Protein AF-A0A644ZAE8-F1 (afdb_monomer)

Foldseek 3Di:
DVVVVVCCVPPNVPDDDDDDDAAAAPVVCVPPPPGDHDHPVVVVVVVVVVVVCVVVDPDDDPDDPDDDD

Mean predicted aligned error: 4.71 Å

Secondary structure (DSSP, 8-state):
-HHHHHHHHHT-TT---------B-GGGSTT-TT--B--HHHHHHHHHHHHHHHHH-SS----------

Structure (mmCIF, N/CA/C/O backbone):
data_AF-A0A644ZAE8-F1
#
_entry.id   AF-A0A644ZAE8-F1
#
loop_
_atom_site.group_PDB
_atom_site.id
_atom_site.type_symbol
_atom_site.label_atom_id
_atom_site.label_alt_id
_atom_site.label_comp_id
_atom_site.label_asym_id
_atom_site.label_entity_id
_atom_site.label_seq_id
_atom_site.pdbx_PDB_ins_code
_atom_site.Cartn_x
_atom_site.Cartn_y
_atom_site.Cartn_z
_atom_site.occupancy
_atom_site.B_iso_or_equiv
_atom_site.auth_seq_id
_atom_site.auth_comp_id
_atom_site.auth_asym_id
_atom_site.auth_atom_id
_atom_site.pdbx_PDB_model_num
ATOM 1 N N . MET A 1 1 ? 4.169 7.608 7.656 1.00 89.75 1 MET A N 1
ATOM 2 C CA . MET A 1 1 ? 3.654 6.586 8.597 1.00 89.75 1 MET A CA 1
ATOM 3 C C . MET A 1 1 ? 3.593 7.099 10.038 1.00 89.75 1 MET A C 1
ATOM 5 O O . MET A 1 1 ? 2.493 7.172 10.563 1.00 89.75 1 MET A O 1
ATOM 9 N N . TYR A 1 2 ? 4.711 7.495 10.666 1.00 94.50 2 TYR A N 1
ATOM 10 C CA . TYR A 1 2 ? 4.753 7.845 12.101 1.00 94.50 2 TYR A CA 1
ATOM 11 C C . TYR A 1 2 ? 3.686 8.861 12.553 1.00 94.50 2 TYR A C 1
ATOM 13 O O . TYR A 1 2 ? 2.894 8.559 13.437 1.00 94.50 2 TYR A O 1
ATOM 21 N N . GLY A 1 3 ? 3.606 10.032 11.910 1.00 95.38 3 GLY A N 1
ATOM 22 C CA . GLY A 1 3 ? 2.646 11.073 12.307 1.00 95.38 3 GLY A CA 1
ATOM 23 C C . GLY A 1 3 ? 1.178 10.644 12.198 1.00 95.38 3 GLY A C 1
ATOM 24 O O . GLY A 1 3 ? 0.376 10.995 13.056 1.00 95.38 3 GLY A O 1
ATOM 25 N N . LEU A 1 4 ? 0.834 9.830 11.191 1.00 93.94 4 LEU A N 1
ATOM 26 C CA . LEU A 1 4 ? -0.514 9.270 11.050 1.00 93.94 4 LEU A CA 1
ATOM 27 C C . LEU A 1 4 ? -0.856 8.392 12.257 1.00 93.94 4 LEU A C 1
ATOM 29 O O . LEU A 1 4 ? -1.885 8.608 12.887 1.00 93.94 4 LEU A O 1
ATOM 33 N N . LEU A 1 5 ? 0.030 7.454 12.601 1.00 94.38 5 LEU A N 1
ATOM 34 C CA . LEU A 1 5 ? -0.203 6.526 13.709 1.00 94.38 5 LEU A CA 1
ATOM 35 C C . LEU A 1 5 ? -0.187 7.223 15.076 1.00 94.38 5 LEU A C 1
ATOM 37 O O . LEU A 1 5 ? -0.931 6.849 15.979 1.00 94.38 5 LEU A O 1
ATOM 41 N N . TYR A 1 6 ? 0.610 8.282 15.219 1.00 96.44 6 TYR A N 1
ATOM 42 C CA . TYR A 1 6 ? 0.564 9.136 16.402 1.00 96.44 6 TYR A CA 1
ATOM 43 C C . TYR A 1 6 ? -0.809 9.807 16.558 1.00 96.44 6 TYR A C 1
ATOM 45 O O . TYR A 1 6 ? -1.377 9.826 17.646 1.00 96.44 6 TYR A O 1
ATOM 53 N N . LEU A 1 7 ? -1.383 10.336 15.475 1.00 95.62 7 LEU A N 1
ATOM 54 C CA . LEU A 1 7 ? -2.695 10.986 15.522 1.00 95.62 7 LEU A CA 1
ATOM 55 C C . LEU A 1 7 ? -3.843 9.998 15.750 1.00 95.62 7 LEU A C 1
ATOM 57 O O . LEU A 1 7 ? -4.793 10.346 16.455 1.00 95.62 7 LEU A O 1
ATOM 61 N N . THR A 1 8 ? -3.767 8.786 15.194 1.00 94.38 8 THR A N 1
ATOM 62 C CA . THR A 1 8 ? -4.756 7.733 15.475 1.00 94.38 8 THR A CA 1
ATOM 63 C C . THR A 1 8 ? -4.712 7.329 16.949 1.00 94.38 8 THR A C 1
ATOM 65 O O . THR A 1 8 ? -5.759 7.182 17.566 1.00 94.38 8 THR A O 1
ATOM 68 N N . ASP A 1 9 ? -3.521 7.260 17.554 1.00 94.31 9 ASP A N 1
ATOM 69 C CA . ASP A 1 9 ? -3.369 6.984 18.990 1.00 94.31 9 ASP A CA 1
ATOM 70 C C . ASP A 1 9 ? -3.889 8.137 19.873 1.00 94.31 9 ASP A C 1
ATOM 72 O O . ASP A 1 9 ? -4.619 7.920 20.845 1.00 94.31 9 ASP A O 1
ATOM 76 N N . LYS A 1 10 ? -3.539 9.388 19.541 1.00 96.38 10 LYS A N 1
ATOM 77 C CA . LYS A 1 10 ? -3.804 10.542 20.419 1.00 96.38 10 LYS A CA 1
ATOM 78 C C . LYS A 1 10 ? -5.162 11.204 20.239 1.00 96.38 10 LYS A C 1
ATOM 80 O O . LYS A 1 10 ? -5.695 11.726 21.215 1.00 96.38 10 LYS A O 1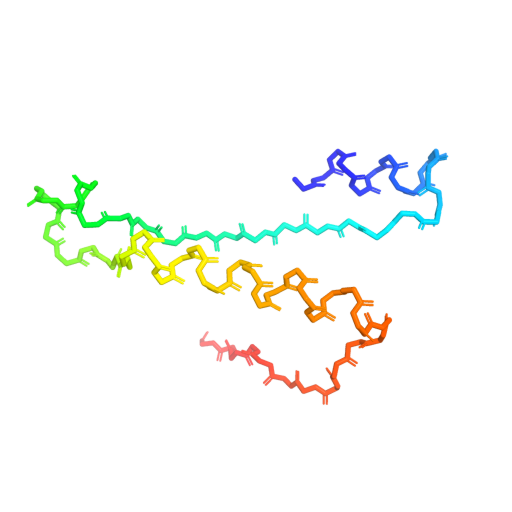
ATOM 85 N N . LYS A 1 11 ? -5.707 11.239 19.022 1.00 96.31 11 LYS A N 1
ATOM 86 C CA . LYS A 1 11 ? -6.888 12.059 18.702 1.00 96.31 11 LYS A CA 1
ATOM 87 C C . LYS A 1 11 ? -8.011 11.281 18.023 1.00 96.31 11 LYS A C 1
ATOM 89 O O . LYS A 1 11 ? -9.173 11.552 18.304 1.00 96.31 11 LYS A O 1
ATOM 94 N N . TYR A 1 12 ? -7.686 10.329 17.153 1.00 94.94 12 TYR A N 1
ATOM 95 C CA . TYR A 1 12 ? -8.662 9.655 16.294 1.00 94.94 12 TYR A CA 1
ATOM 96 C C . TYR A 1 12 ? -8.648 8.135 16.499 1.00 94.94 12 TYR A C 1
ATOM 98 O O . TYR A 1 12 ? -8.230 7.388 15.614 1.00 94.94 12 TYR A O 1
ATOM 106 N N . LYS A 1 13 ? -9.110 7.690 17.675 1.00 88.69 13 LYS A N 1
ATOM 107 C CA . LYS A 1 13 ? -8.962 6.302 18.157 1.00 88.69 13 LYS A CA 1
ATOM 108 C C . LYS A 1 13 ? -9.649 5.234 17.302 1.00 88.69 13 LYS A C 1
ATOM 110 O O . LYS A 1 13 ? -9.217 4.088 17.323 1.00 88.69 13 LYS A O 1
ATOM 115 N N . ASP A 1 14 ? -10.659 5.612 16.521 1.00 90.19 14 ASP A N 1
ATOM 116 C CA . ASP A 1 14 ? -11.431 4.678 15.689 1.00 90.19 14 ASP A CA 1
ATOM 117 C C . ASP A 1 14 ? -10.969 4.638 14.220 1.00 90.19 14 ASP A C 1
ATOM 119 O O . ASP A 1 14 ? -11.585 3.976 13.382 1.00 90.19 14 ASP A O 1
ATOM 123 N N . ILE A 1 15 ? -9.883 5.341 13.875 1.00 92.31 15 ILE A N 1
ATOM 124 C CA . ILE A 1 15 ? -9.327 5.332 12.518 1.00 92.31 15 ILE A CA 1
ATOM 125 C C . ILE A 1 15 ? -8.267 4.237 12.391 1.00 92.31 15 ILE A C 1
ATOM 127 O O . ILE A 1 15 ? -7.295 4.188 13.144 1.00 92.31 15 ILE A O 1
ATOM 131 N N . ARG A 1 16 ? -8.408 3.405 11.355 1.00 92.00 16 ARG A N 1
ATOM 132 C CA . ARG A 1 16 ? -7.372 2.460 10.921 1.00 92.00 16 ARG A CA 1
ATOM 133 C C . ARG A 1 16 ? -6.461 3.140 9.902 1.00 92.00 16 ARG A C 1
ATOM 135 O O . 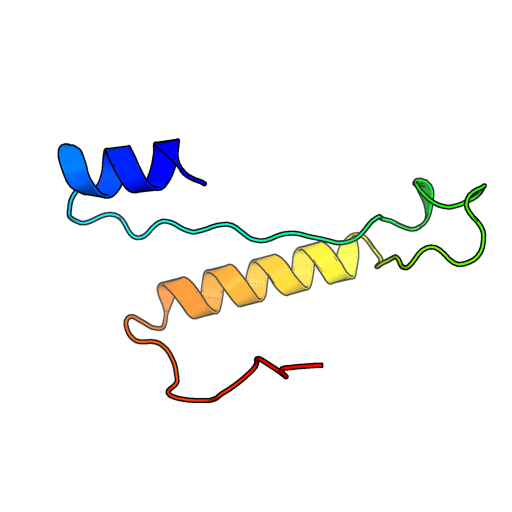ARG A 1 16 ? -6.928 3.586 8.857 1.00 92.00 16 ARG A O 1
ATOM 142 N N . GLY A 1 17 ? -5.172 3.232 10.221 1.00 92.19 17 GLY A N 1
ATOM 143 C CA . GLY A 1 17 ? -4.153 3.855 9.378 1.00 92.19 17 GLY A CA 1
ATOM 144 C C . GLY A 1 17 ? -3.064 2.867 8.970 1.00 92.19 17 GLY A C 1
ATOM 145 O O . GLY A 1 17 ? -2.730 1.955 9.720 1.00 92.19 17 GLY A O 1
ATOM 146 N N . GLY A 1 18 ? -2.485 3.073 7.790 1.00 93.56 18 GLY A N 1
ATOM 147 C CA . GLY A 1 18 ? -1.425 2.225 7.252 1.00 93.56 18 GLY A CA 1
ATOM 148 C C . GLY A 1 18 ? -0.569 2.957 6.225 1.00 93.56 18 GLY A C 1
ATOM 149 O O . GLY A 1 18 ? -0.743 4.153 5.981 1.00 93.56 18 GLY A O 1
ATOM 150 N N . PHE A 1 19 ? 0.385 2.242 5.639 1.00 95.62 19 PHE A N 1
ATOM 151 C CA . PHE A 1 19 ? 1.231 2.756 4.569 1.00 95.62 19 PHE A CA 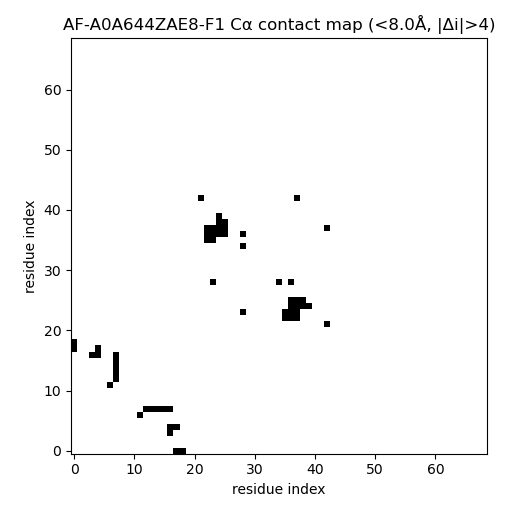1
ATOM 152 C C . PHE A 1 19 ? 1.602 1.622 3.614 1.00 95.62 19 PHE A C 1
ATOM 154 O O . PHE A 1 19 ? 1.939 0.531 4.066 1.00 95.62 19 PHE A O 1
ATOM 161 N N . ILE A 1 20 ? 1.559 1.888 2.310 1.00 96.31 20 ILE A N 1
ATOM 162 C CA . ILE A 1 20 ? 1.906 0.921 1.266 1.00 96.31 20 ILE A CA 1
ATOM 163 C C . ILE A 1 20 ? 3.000 1.548 0.404 1.00 96.31 20 ILE A C 1
ATOM 165 O O . ILE A 1 20 ? 2.808 2.627 -0.154 1.00 96.31 20 ILE A O 1
ATOM 169 N N . HIS A 1 21 ? 4.148 0.878 0.306 1.00 96.38 21 HIS A N 1
ATOM 170 C CA . HIS A 1 21 ? 5.162 1.221 -0.687 1.00 96.38 21 HIS A CA 1
ATOM 171 C C . HIS A 1 21 ? 4.789 0.607 -2.034 1.00 96.38 21 HIS A C 1
ATOM 173 O O . HIS A 1 21 ? 4.252 -0.497 -2.095 1.00 96.38 21 HIS A O 1
ATOM 179 N N . VAL A 1 22 ? 5.130 1.308 -3.109 1.00 97.06 22 VAL A N 1
ATOM 180 C CA . VAL A 1 22 ? 4.998 0.813 -4.480 1.00 97.06 22 VAL A CA 1
ATOM 181 C C . VAL A 1 22 ? 6.362 0.897 -5.168 1.00 97.06 22 VAL A C 1
ATOM 183 O O . VAL A 1 22 ? 7.154 1.782 -4.827 1.00 97.06 22 VAL A O 1
ATOM 186 N N . PRO A 1 23 ? 6.679 -0.027 -6.090 1.00 96.06 23 PRO A N 1
ATOM 187 C CA .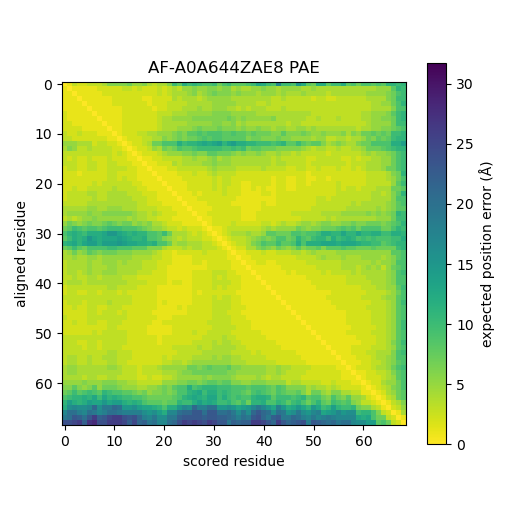 PRO A 1 23 ? 7.917 0.037 -6.860 1.00 96.06 23 PRO A CA 1
ATOM 188 C C . PRO A 1 23 ? 7.876 1.187 -7.881 1.00 96.06 23 PRO A C 1
ATOM 190 O O . PRO A 1 23 ? 6.847 1.838 -8.070 1.00 96.06 23 PRO A O 1
ATOM 193 N N . PHE A 1 24 ? 8.997 1.416 -8.566 1.00 97.44 24 PHE A N 1
ATOM 194 C CA . PHE A 1 24 ? 9.057 2.351 -9.691 1.00 97.44 24 PHE A CA 1
ATOM 195 C C . PHE A 1 24 ? 8.140 1.926 -10.849 1.00 97.44 24 PHE A C 1
ATOM 197 O O . PHE A 1 24 ? 7.882 0.735 -11.037 1.00 97.44 24 PHE A O 1
ATOM 204 N N . ILE A 1 25 ? 7.716 2.897 -11.663 1.00 97.31 25 ILE A N 1
ATOM 205 C CA . ILE A 1 25 ? 7.089 2.649 -12.975 1.00 97.31 25 ILE A CA 1
ATOM 206 C C . ILE A 1 25 ? 8.152 2.537 -14.085 1.00 97.31 25 ILE A C 1
ATOM 208 O O . ILE A 1 25 ? 9.261 3.052 -13.899 1.00 97.31 25 ILE A O 1
ATOM 212 N N . PRO A 1 26 ? 7.856 1.889 -15.234 1.00 96.00 26 PRO A N 1
ATOM 213 C CA . PRO A 1 26 ? 8.826 1.696 -16.318 1.00 96.00 26 PRO A CA 1
ATOM 214 C C . PRO A 1 26 ? 9.524 2.991 -16.757 1.00 96.00 26 PRO A C 1
ATOM 216 O O . PRO A 1 26 ? 10.733 3.016 -16.982 1.00 96.00 26 PRO A O 1
ATOM 219 N N . GLU A 1 27 ? 8.780 4.094 -16.802 1.00 95.56 27 GLU A N 1
ATOM 220 C CA . GLU A 1 27 ? 9.252 5.407 -17.237 1.00 95.56 27 GLU A CA 1
ATOM 221 C C . GLU A 1 27 ? 10.319 5.994 -16.297 1.00 95.56 27 GLU A C 1
ATOM 223 O O . GLU A 1 27 ? 11.153 6.793 -16.719 1.00 95.56 27 GLU A O 1
ATOM 228 N N . GLN A 1 28 ? 10.340 5.579 -15.025 1.00 95.88 28 GLN A N 1
ATOM 229 C CA . GLN A 1 28 ? 11.302 6.048 -14.021 1.00 95.88 28 GLN A CA 1
ATOM 230 C C . GLN A 1 28 ? 12.634 5.282 -14.046 1.00 95.88 28 GLN A C 1
ATOM 232 O O . GLN A 1 28 ? 13.591 5.698 -13.386 1.00 95.88 28 GLN A O 1
ATOM 237 N N . VAL A 1 29 ? 12.710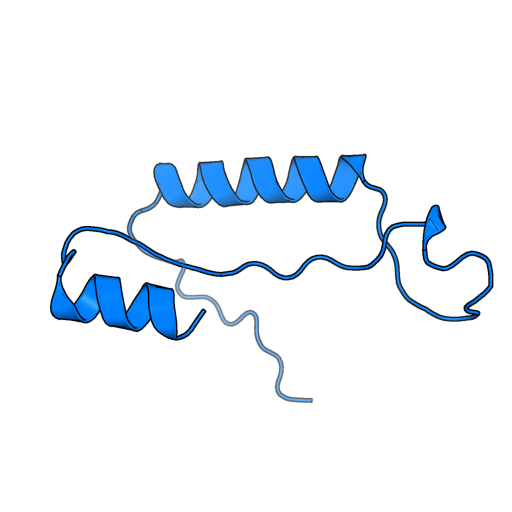 4.163 -14.775 1.00 95.56 29 VAL A N 1
ATOM 238 C CA . VAL A 1 29 ? 13.870 3.253 -14.761 1.00 95.56 29 VAL A CA 1
ATOM 239 C C . VAL A 1 29 ? 14.511 3.045 -16.130 1.00 95.56 29 VAL A C 1
ATOM 241 O O . VAL A 1 29 ? 15.438 2.251 -16.241 1.00 95.56 29 VAL A O 1
ATOM 244 N N . ILE A 1 30 ? 14.092 3.798 -17.154 1.00 92.75 30 ILE A N 1
ATOM 245 C CA . ILE A 1 30 ? 14.609 3.697 -18.533 1.00 92.75 30 ILE A CA 1
ATOM 246 C C . ILE A 1 30 ? 16.148 3.704 -18.576 1.00 92.75 30 ILE A C 1
ATOM 248 O O . ILE A 1 30 ? 16.758 2.950 -19.326 1.00 92.75 30 ILE A O 1
ATOM 252 N N . THR A 1 31 ? 16.785 4.532 -17.745 1.00 93.81 31 THR A N 1
ATOM 253 C CA . THR A 1 31 ? 18.249 4.683 -17.680 1.00 93.81 31 THR A CA 1
ATOM 254 C C . THR A 1 31 ? 18.898 3.933 -16.513 1.00 93.81 31 THR A C 1
ATOM 256 O O . THR A 1 31 ? 20.103 4.052 -16.294 1.00 93.81 31 THR A O 1
ATOM 259 N N . ARG A 1 32 ? 18.123 3.165 -15.739 1.00 91.44 32 ARG A N 1
ATOM 260 C CA . ARG A 1 32 ? 18.571 2.475 -14.523 1.00 91.44 32 ARG A CA 1
ATOM 261 C C . ARG A 1 32 ? 18.528 0.9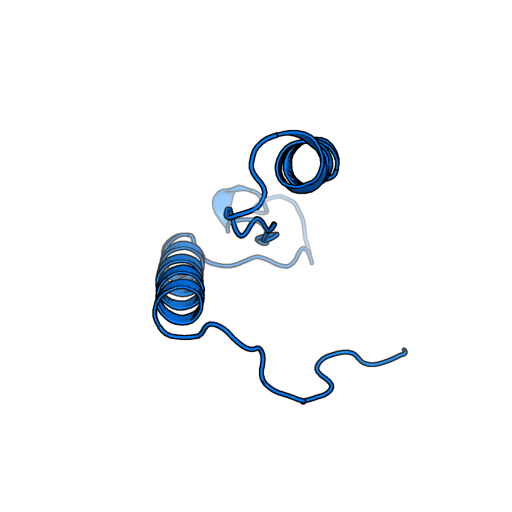65 -14.734 1.00 91.44 32 ARG A C 1
ATOM 263 O O . ARG A 1 32 ? 17.554 0.300 -14.383 1.00 91.44 32 ARG A O 1
ATOM 270 N N . ALA A 1 33 ? 19.605 0.423 -15.302 1.00 89.50 33 ALA A N 1
ATOM 271 C CA . ALA A 1 33 ? 19.741 -1.016 -15.513 1.00 89.50 33 ALA A CA 1
ATOM 272 C C . ALA A 1 33 ? 19.507 -1.806 -14.208 1.00 89.50 33 ALA A C 1
ATOM 274 O O . ALA A 1 33 ? 19.880 -1.359 -13.123 1.00 89.50 33 ALA A O 1
ATOM 275 N N . ASN A 1 34 ? 18.892 -2.987 -14.324 1.00 92.06 34 ASN A N 1
ATOM 276 C CA . ASN A 1 34 ? 18.627 -3.924 -13.221 1.00 92.06 34 ASN A CA 1
ATOM 277 C C . ASN A 1 34 ? 17.776 -3.376 -12.055 1.00 92.06 34 ASN A C 1
ATOM 279 O O . ASN A 1 34 ? 17.766 -3.968 -10.977 1.00 92.06 34 ASN A O 1
ATOM 283 N N . THR A 1 35 ? 17.045 -2.273 -12.243 1.00 95.75 35 THR A N 1
ATOM 284 C CA . THR A 1 35 ? 16.131 -1.747 -11.217 1.00 95.75 35 THR A CA 1
ATOM 285 C C . THR A 1 35 ? 14.738 -2.368 -11.376 1.00 95.75 35 THR A C 1
ATOM 287 O O . THR A 1 35 ? 14.159 -2.244 -12.455 1.00 95.75 35 THR A O 1
ATOM 290 N N . PRO A 1 36 ? 14.162 -3.009 -10.339 1.00 95.19 36 PRO A N 1
ATOM 291 C CA . PRO A 1 36 ? 12.805 -3.549 -10.402 1.00 95.19 36 PRO A CA 1
ATOM 292 C C . PRO A 1 36 ? 11.752 -2.457 -10.607 1.00 95.19 36 PRO A C 1
ATOM 294 O O . PRO A 1 36 ? 11.833 -1.379 -10.014 1.00 95.19 36 PRO A O 1
ATOM 297 N N . TYR A 1 37 ? 10.733 -2.763 -11.405 1.00 96.56 37 TYR A N 1
ATOM 298 C CA . TYR A 1 37 ? 9.616 -1.865 -11.685 1.00 96.56 37 TYR A CA 1
ATOM 299 C C . TYR A 1 37 ? 8.315 -2.645 -11.892 1.00 96.56 37 TYR A C 1
ATOM 301 O O . TYR A 1 37 ? 8.322 -3.861 -12.088 1.00 96.56 37 TYR A O 1
ATOM 309 N N . MET A 1 38 ? 7.189 -1.938 -11.850 1.00 97.06 38 MET A N 1
ATOM 310 C CA . MET A 1 38 ? 5.856 -2.471 -12.127 1.00 97.06 38 MET A CA 1
ATOM 311 C C . MET A 1 38 ? 5.051 -1.437 -12.914 1.00 97.06 38 MET A C 1
ATOM 313 O O . MET A 1 38 ? 5.199 -0.238 -12.697 1.00 97.06 38 MET A O 1
ATOM 317 N N . SER A 1 39 ? 4.189 -1.879 -13.832 1.00 97.69 39 SER A N 1
ATOM 318 C CA . SER A 1 39 ? 3.342 -0.951 -14.594 1.00 97.69 39 SER A CA 1
ATOM 319 C C . SER A 1 39 ? 2.392 -0.164 -13.682 1.00 97.69 39 SER A C 1
ATOM 321 O O . SER A 1 39 ? 1.877 -0.694 -12.693 1.00 97.69 39 SER A O 1
ATOM 323 N N . LEU A 1 40 ? 2.090 1.084 -14.054 1.00 97.81 40 LEU A N 1
ATOM 324 C CA . LEU A 1 40 ? 1.153 1.928 -13.305 1.00 97.81 40 LEU A CA 1
ATOM 325 C C . LEU A 1 40 ? -0.227 1.266 -13.149 1.00 97.81 40 LEU A C 1
ATOM 327 O O . LEU A 1 40 ? -0.834 1.340 -12.082 1.00 97.81 40 LEU A O 1
ATOM 331 N N . GLN A 1 41 ? -0.698 0.572 -14.189 1.00 98.25 41 GLN A N 1
ATOM 332 C CA . GLN A 1 41 ? -1.976 -0.141 -14.165 1.00 98.25 41 GLN A CA 1
ATOM 333 C C . GLN A 1 41 ? -1.989 -1.259 -13.114 1.00 98.25 41 GLN A C 1
ATOM 335 O O . GLN A 1 41 ? -2.967 -1.402 -12.381 1.00 98.25 41 GLN A O 1
ATOM 340 N N . GLN A 1 42 ? -0.905 -2.033 -13.000 1.00 98.12 42 GLN A N 1
ATOM 341 C CA . GLN A 1 42 ? -0.804 -3.085 -11.987 1.00 98.12 42 GLN A CA 1
ATOM 342 C C . GLN A 1 42 ? -0.687 -2.516 -10.574 1.00 98.12 42 GLN A C 1
ATOM 344 O O . GLN A 1 42 ? -1.346 -3.028 -9.671 1.00 98.12 42 GLN A O 1
ATOM 349 N N . ILE A 1 43 ? 0.075 -1.432 -10.388 1.00 98.38 43 ILE A N 1
ATOM 350 C CA . ILE A 1 43 ? 0.149 -0.732 -9.098 1.00 98.38 43 ILE A CA 1
ATOM 351 C C . ILE A 1 43 ? -1.248 -0.255 -8.682 1.00 98.38 43 ILE A C 1
ATOM 353 O O . ILE A 1 43 ? -1.689 -0.532 -7.568 1.00 98.38 43 ILE A O 1
ATOM 357 N N . SER A 1 44 ? -1.975 0.403 -9.590 1.00 98.38 44 SER A N 1
ATOM 358 C CA . SER A 1 44 ? -3.338 0.882 -9.339 1.00 98.38 44 SER A CA 1
ATOM 359 C C . SER A 1 44 ? -4.285 -0.262 -8.970 1.00 98.38 44 SER A C 1
ATOM 361 O O . SER A 1 44 ? -4.974 -0.180 -7.953 1.00 98.38 44 SER A O 1
ATOM 363 N N . ARG A 1 45 ? -4.255 -1.368 -9.726 1.00 98.56 45 ARG A N 1
ATOM 364 C CA . ARG A 1 45 ? -5.072 -2.550 -9.434 1.00 98.56 45 ARG A CA 1
ATOM 365 C C . ARG A 1 45 ? -4.734 -3.175 -8.079 1.00 98.56 45 ARG A C 1
ATOM 367 O O . ARG A 1 45 ? -5.636 -3.584 -7.352 1.00 98.56 45 ARG A O 1
ATOM 374 N N . GLY A 1 46 ? -3.453 -3.246 -7.725 1.00 98.12 46 GLY A N 1
ATOM 375 C CA . GLY A 1 46 ? -3.008 -3.746 -6.425 1.00 98.12 46 GLY A CA 1
ATOM 376 C C . GLY A 1 46 ? -3.510 -2.882 -5.267 1.00 98.12 46 GLY A C 1
ATOM 377 O O . GLY A 1 46 ? -4.011 -3.414 -4.279 1.00 98.12 46 GLY A O 1
ATOM 378 N N . LEU A 1 47 ? -3.445 -1.554 -5.407 1.00 98.38 47 LEU A N 1
ATOM 379 C CA . LEU A 1 47 ? -3.954 -0.614 -4.404 1.00 98.38 47 LEU A CA 1
ATOM 380 C C . LEU A 1 47 ? -5.478 -0.696 -4.252 1.00 98.38 47 LEU A C 1
ATOM 382 O O . LEU A 1 47 ? -5.969 -0.685 -3.126 1.00 98.38 47 LEU A O 1
ATOM 386 N N . GLU A 1 48 ? -6.222 -0.831 -5.352 1.00 98.56 48 GLU A N 1
ATOM 387 C CA . GLU A 1 48 ? -7.676 -1.040 -5.316 1.00 98.56 48 GLU A CA 1
ATOM 388 C C . GLU A 1 48 ? -8.034 -2.285 -4.489 1.00 98.56 48 GLU A C 1
ATOM 390 O O . GLU A 1 48 ? -8.875 -2.227 -3.591 1.00 98.56 48 GLU A O 1
ATOM 395 N N . LEU A 1 49 ? -7.344 -3.402 -4.742 1.00 98.31 49 LEU A N 1
ATOM 396 C CA . LEU A 1 49 ? -7.544 -4.648 -4.004 1.00 98.31 49 LEU A CA 1
ATOM 397 C C . LEU A 1 49 ? -7.123 -4.528 -2.533 1.00 98.31 49 LEU A C 1
ATOM 399 O O . LEU A 1 49 ? -7.833 -5.030 -1.665 1.00 98.31 49 LEU A O 1
ATOM 403 N N . ALA A 1 50 ? -6.021 -3.835 -2.233 1.00 97.56 50 ALA A N 1
ATOM 404 C CA . ALA A 1 50 ? -5.572 -3.605 -0.860 1.00 97.56 50 ALA A CA 1
ATOM 405 C C . ALA A 1 50 ? -6.582 -2.768 -0.055 1.00 97.56 50 ALA A C 1
ATOM 407 O O . ALA A 1 50 ? -6.887 -3.088 1.097 1.00 97.56 50 ALA A O 1
ATOM 408 N N . ILE A 1 51 ? -7.150 -1.726 -0.670 1.00 97.12 51 ILE A N 1
ATOM 409 C CA . ILE A 1 51 ? -8.200 -0.904 -0.056 1.00 97.12 51 ILE A CA 1
ATOM 410 C C . ILE A 1 51 ? -9.459 -1.744 0.159 1.00 97.12 51 ILE A C 1
ATOM 412 O O . ILE A 1 51 ? -10.004 -1.741 1.263 1.00 97.12 51 ILE A O 1
ATOM 416 N N . LYS A 1 52 ? -9.890 -2.504 -0.855 1.00 98.06 52 LYS A N 1
ATOM 417 C CA . LYS A 1 52 ? -11.049 -3.399 -0.749 1.00 98.06 52 LYS A CA 1
ATOM 418 C C . LYS A 1 52 ? -10.886 -4.387 0.410 1.00 98.06 52 LYS A C 1
ATOM 420 O O . LYS A 1 52 ? -11.757 -4.453 1.273 1.00 98.06 52 LYS A O 1
ATOM 425 N N . ALA A 1 53 ? -9.741 -5.066 0.489 1.00 96.94 53 ALA A N 1
ATOM 426 C CA . ALA A 1 53 ? -9.429 -5.987 1.578 1.00 96.94 53 ALA A CA 1
ATOM 427 C C . ALA A 1 53 ? -9.463 -5.294 2.952 1.00 96.94 53 ALA A C 1
ATOM 429 O O . ALA A 1 53 ? -10.010 -5.853 3.899 1.00 96.94 53 ALA A O 1
ATOM 430 N N . THR A 1 54 ? -8.951 -4.063 3.052 1.00 95.94 54 THR A N 1
ATOM 431 C CA . THR A 1 54 ? -8.975 -3.267 4.293 1.00 95.94 54 THR A CA 1
ATOM 432 C C . THR A 1 54 ? -10.399 -2.906 4.728 1.00 95.94 54 THR A C 1
ATOM 434 O O . THR A 1 54 ? -10.692 -2.864 5.924 1.00 95.94 54 THR A O 1
ATOM 437 N N . VAL A 1 55 ? -11.302 -2.623 3.786 1.00 95.62 55 VAL A N 1
ATOM 438 C CA . VAL A 1 55 ? -12.707 -2.306 4.086 1.00 95.62 55 VAL A CA 1
ATOM 439 C C . VAL A 1 55 ? -13.475 -3.560 4.504 1.00 95.62 55 VAL A C 1
ATOM 441 O O . VAL A 1 55 ? -14.185 -3.526 5.506 1.00 95.62 55 VAL A O 1
ATOM 444 N N . GLU A 1 56 ? -13.312 -4.656 3.764 1.00 97.62 56 GLU A N 1
ATOM 445 C CA . GLU A 1 56 ? -14.059 -5.903 3.973 1.00 97.62 56 GLU A CA 1
ATOM 446 C C . GLU A 1 56 ? -13.592 -6.681 5.212 1.00 97.62 56 GLU A C 1
ATOM 448 O O . GLU A 1 56 ? -14.381 -7.414 5.804 1.00 97.62 56 GLU A O 1
ATOM 453 N N . ASN A 1 57 ? -12.341 -6.494 5.645 1.00 96.38 57 ASN A N 1
ATOM 454 C CA . ASN A 1 57 ? -11.750 -7.245 6.749 1.00 96.38 57 ASN A CA 1
ATOM 455 C C . ASN A 1 57 ? -11.324 -6.312 7.886 1.00 96.38 57 ASN A C 1
ATOM 457 O O . ASN A 1 57 ? -10.639 -5.305 7.682 1.00 96.38 57 ASN A O 1
ATOM 461 N N . LYS A 1 58 ? -11.727 -6.653 9.114 1.00 93.25 58 LYS A N 1
ATOM 462 C CA . LYS A 1 58 ? -11.289 -5.952 10.334 1.00 93.25 58 LYS A CA 1
ATOM 463 C C . LYS 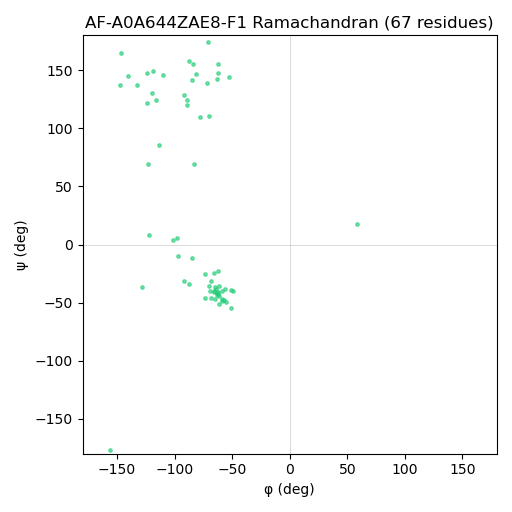A 1 58 ? -10.052 -6.573 10.967 1.00 93.25 58 LYS A C 1
ATOM 465 O O . LYS A 1 58 ? -9.260 -5.845 11.558 1.00 93.25 58 LYS A O 1
ATOM 470 N N . GLU A 1 59 ? -9.907 -7.883 10.831 1.00 94.44 59 GLU A N 1
ATOM 471 C CA . GLU A 1 59 ? -8.802 -8.662 11.375 1.00 94.44 59 GLU A CA 1
ATOM 472 C C . GLU A 1 59 ? -7.908 -9.149 10.235 1.00 94.44 59 GLU A C 1
ATOM 474 O O . GLU A 1 59 ? -8.392 -9.420 9.136 1.00 94.44 59 GLU A O 1
ATOM 479 N N . ASP A 1 60 ? -6.605 -9.229 10.500 1.00 93.69 60 ASP A N 1
ATOM 480 C CA . ASP A 1 60 ? -5.629 -9.750 9.545 1.00 93.69 60 ASP A CA 1
ATOM 481 C C . ASP A 1 60 ? -5.564 -11.283 9.603 1.00 93.69 60 ASP A C 1
ATOM 483 O O . ASP A 1 60 ? -5.858 -11.910 10.629 1.00 93.69 60 ASP A O 1
ATOM 487 N N . ILE A 1 61 ? -5.141 -11.902 8.504 1.00 93.50 61 ILE A N 1
ATOM 488 C CA . ILE A 1 61 ? -4.914 -13.343 8.454 1.00 93.50 61 ILE A CA 1
ATOM 489 C C . ILE A 1 61 ? -3.658 -13.716 9.252 1.00 93.50 61 ILE A C 1
ATOM 491 O O . ILE A 1 61 ? -2.618 -13.066 9.180 1.00 93.50 61 ILE A O 1
ATOM 495 N N . LYS A 1 62 ? -3.718 -14.816 10.007 1.00 91.44 62 LYS A N 1
ATOM 496 C CA . LYS A 1 62 ? -2.589 -15.294 10.824 1.00 91.44 62 LYS A CA 1
ATOM 497 C C . LYS A 1 62 ? -1.607 -16.119 9.989 1.00 91.44 62 LYS A C 1
ATOM 499 O O . LYS A 1 62 ? -1.517 -17.332 10.156 1.00 91.44 62 LYS A O 1
ATOM 504 N N . VAL A 1 63 ? -0.894 -15.466 9.071 1.00 92.00 63 VAL A N 1
ATOM 505 C CA . VAL A 1 63 ? 0.068 -16.110 8.159 1.00 92.00 63 VAL A CA 1
ATOM 506 C C . VAL A 1 63 ? 1.387 -15.334 8.124 1.00 92.00 63 VAL A C 1
ATOM 508 O O . VAL A 1 63 ? 1.398 -14.106 8.047 1.00 92.00 63 VAL A O 1
ATOM 511 N N . SER A 1 64 ? 2.518 -16.049 8.158 1.00 88.12 64 SER A N 1
ATOM 512 C CA . S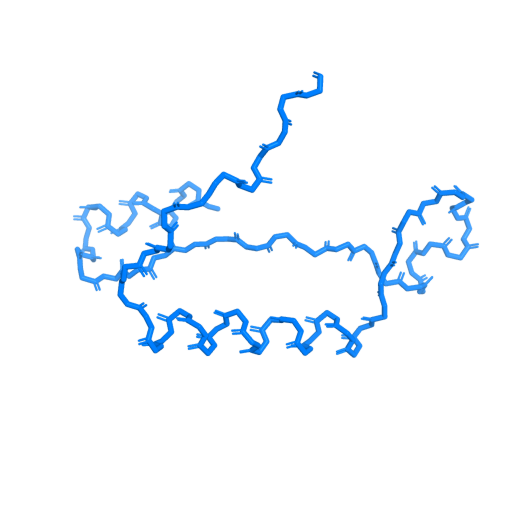ER A 1 64 ? 3.843 -15.437 8.005 1.00 88.12 64 SER A CA 1
ATOM 513 C C . SER A 1 64 ? 4.129 -15.128 6.537 1.00 88.12 64 SER A C 1
ATOM 515 O O . SER A 1 64 ? 4.381 -16.035 5.748 1.00 88.12 64 SER A O 1
ATOM 517 N N . HIS A 1 65 ? 4.137 -13.842 6.189 1.00 81.56 65 HIS A N 1
ATOM 518 C CA . HIS A 1 65 ? 4.558 -13.352 4.869 1.00 81.56 65 HIS A CA 1
ATOM 519 C C . HIS A 1 65 ? 6.017 -12.869 4.850 1.00 81.56 65 HIS A C 1
ATOM 521 O O . HIS A 1 65 ? 6.570 -12.593 3.788 1.00 81.56 65 HIS A O 1
ATOM 527 N N . GLY A 1 66 ? 6.648 -12.758 6.022 1.00 74.62 66 GLY A N 1
ATOM 528 C CA . GLY A 1 66 ? 8.059 -12.414 6.149 1.00 74.62 66 GLY A CA 1
ATOM 529 C C . GLY A 1 66 ? 8.946 -13.647 6.015 1.00 74.62 66 GLY A C 1
ATOM 530 O O . GLY A 1 66 ? 8.631 -14.712 6.547 1.00 74.62 66 GLY A O 1
ATOM 531 N N . LYS A 1 67 ? 10.088 -13.481 5.347 1.00 62.34 67 LYS A N 1
ATOM 532 C CA . LYS A 1 67 ? 11.216 -14.407 5.425 1.00 62.34 67 LYS A CA 1
ATOM 533 C C . LYS A 1 67 ? 12.390 -13.648 6.033 1.00 62.34 67 LYS A C 1
ATOM 535 O O . LYS A 1 67 ? 12.756 -12.593 5.523 1.00 62.34 67 LYS A O 1
ATOM 540 N N . ILE A 1 68 ? 12.952 -14.168 7.123 1.00 56.69 68 ILE A N 1
ATOM 541 C CA . ILE A 1 68 ? 14.283 -13.752 7.571 1.00 56.69 68 ILE A CA 1
ATOM 542 C C . ILE A 1 68 ? 15.244 -14.324 6.526 1.00 56.69 68 ILE A C 1
ATOM 544 O O . ILE A 1 68 ? 15.326 -15.545 6.376 1.00 56.69 68 ILE A O 1
ATOM 548 N N . CYS A 1 69 ? 15.854 -13.447 5.734 1.00 47.94 69 CYS A N 1
ATOM 549 C CA . CYS A 1 69 ? 16.971 -13.796 4.864 1.00 47.94 69 CYS A CA 1
ATOM 550 C C . CYS A 1 69 ? 18.273 -13.647 5.645 1.00 47.94 69 CYS A C 1
ATOM 552 O O . CYS A 1 69 ? 18.384 -12.644 6.386 1.00 47.94 69 CYS A O 1
#

Sequence (69 aa):
MYGLLYLTDKKYKDIRGGFIHVPFIPEQVITRANTPYMSLQQISRGLELAIKATVENKEDIKVSHGKIC

Radius of gyration: 16.15 Å; Cα contacts (8 Å, |Δi|>4): 29; chains: 1; bounding box: 34×28×39 Å

InterPro domains:
  IPR016125 Peptidase C15, pyroglutamyl peptidase I-like [PF01470] (1-56)
  IPR036440 Peptidase C15, pyroglutamyl peptidase I-like superfamily [G3DSA:3.40.630.20] (1-69)
  IPR036440 Peptidase C15, pyroglutamyl peptidase I-like superfamily [SSF53182] (1-68)

Solvent-accessible surface area (backbone atoms only — not comparable to full-atom values): 4664 Å² total; per-residue (Å²): 101,69,71,60,55,49,41,24,71,74,74,38,75,90,58,90,81,82,83,83,90,76,73,44,37,61,85,78,36,79,89,41,81,96,60,78,61,45,54,66,69,56,53,51,53,50,51,54,50,54,52,49,51,56,71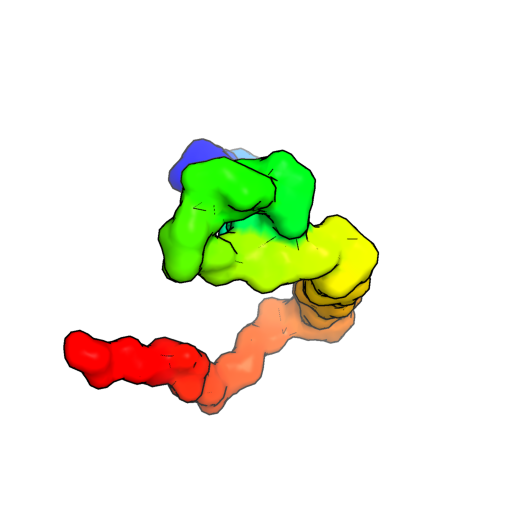,79,37,92,70,81,79,96,68,87,84,78,75,94,125

pLDDT: mean 92.96, std 8.93, range [47.94, 98.56]

Organism: NCBI:txid1076179